Protein AF-A0A9Q5D1L2-F1 (afdb_monomer_lite)

Foldseek 3Di:
DDDPCNVVLVCVLPDQEEEEEAEDDPLHGDPVSVVSLCVNQVVQFDPDPVRAGVSPAAHEYEYEYEYADDPVCCVVPHCVSCVVVQVSVCRHRPYYDYDYHYDD

Organism: Clostridium beijerinckii (NCBI:txid1520)

Secondary structure (DSSP, 8-state):
---TTHHHHHHHHH-S-EEEEEEEETTEE-HHHHHHHHHHHHTTB--STT--B---S-EEEEEEEEESS-HHHHHHHTHHHHHHHHHHHHHHHEEEEEEEEE--

Structure (mmCIF, N/CA/C/O backbone):
data_AF-A0A9Q5D1L2-F1
#
_entry.id   AF-A0A9Q5D1L2-F1
#
loop_
_atom_site.group_PDB
_atom_site.id
_atom_site.type_symbol
_atom_site.label_atom_id
_atom_site.label_alt_id
_atom_site.label_comp_id
_atom_site.label_asym_id
_atom_site.label_entity_id
_atom_site.label_seq_id
_atom_site.pdbx_PDB_ins_code
_atom_site.Cartn_x
_atom_site.Cartn_y
_atom_site.Cartn_z
_atom_site.occupancy
_atom_site.B_iso_or_equiv
_atom_site.auth_seq_id
_atom_site.auth_comp_id
_atom_site.auth_asym_id
_atom_site.auth_atom_id
_atom_site.pdbx_PDB_model_num
ATOM 1 N N . MET A 1 1 ? -26.657 2.838 -3.095 1.00 43.94 1 MET A N 1
ATOM 2 C CA . MET A 1 1 ? -25.878 2.031 -4.057 1.00 43.94 1 MET A CA 1
ATOM 3 C C . MET A 1 1 ? -24.596 1.606 -3.364 1.00 43.94 1 MET A C 1
ATOM 5 O O . MET A 1 1 ? -23.750 2.455 -3.119 1.00 43.94 1 MET A O 1
ATOM 9 N N . THR A 1 2 ? -24.479 0.348 -2.952 1.00 50.69 2 THR A N 1
ATOM 10 C CA . THR A 1 2 ? -23.222 -0.196 -2.421 1.00 50.69 2 THR A CA 1
ATOM 11 C C . THR A 1 2 ? -22.278 -0.441 -3.593 1.00 50.69 2 THR A C 1
ATOM 13 O O . THR A 1 2 ? -22.672 -1.009 -4.608 1.00 50.69 2 THR A O 1
ATOM 16 N N . SER A 1 3 ? -21.050 0.067 -3.509 1.00 71.62 3 SER A N 1
ATOM 17 C CA . SER A 1 3 ? -20.061 -0.166 -4.563 1.00 71.62 3 SER A CA 1
ATOM 18 C C . SER A 1 3 ? -19.689 -1.653 -4.602 1.00 71.62 3 SER A C 1
ATOM 20 O O . SER A 1 3 ? -19.621 -2.283 -3.548 1.00 71.62 3 SER A O 1
ATOM 22 N N . ASN A 1 4 ? -19.348 -2.199 -5.775 1.00 80.81 4 ASN A N 1
ATOM 23 C CA . ASN A 1 4 ? -18.792 -3.562 -5.892 1.00 80.81 4 ASN A CA 1
ATOM 24 C C . ASN A 1 4 ? -17.515 -3.774 -5.050 1.00 80.81 4 ASN A C 1
ATOM 26 O O . ASN A 1 4 ? -17.077 -4.902 -4.855 1.00 80.81 4 ASN A O 1
ATOM 30 N N . LEU A 1 5 ? -16.913 -2.693 -4.548 1.00 87.75 5 LEU A N 1
ATOM 31 C CA . LEU A 1 5 ? -15.730 -2.718 -3.701 1.00 87.75 5 LEU A CA 1
ATOM 32 C C . LEU A 1 5 ? -16.056 -2.917 -2.215 1.00 87.75 5 LEU A C 1
ATOM 34 O O . LEU A 1 5 ? -15.208 -3.402 -1.474 1.00 87.75 5 LEU A O 1
ATOM 38 N N . THR A 1 6 ? -17.267 -2.569 -1.771 1.00 90.94 6 THR A N 1
ATOM 39 C CA . THR A 1 6 ? -17.664 -2.634 -0.355 1.00 90.94 6 THR A CA 1
ATOM 40 C C . THR A 1 6 ? -17.457 -4.032 0.247 1.00 90.94 6 THR A C 1
ATOM 42 O O . THR A 1 6 ? -16.782 -4.111 1.271 1.00 90.94 6 THR A O 1
ATOM 45 N N . PRO A 1 7 ? -17.877 -5.138 -0.403 1.00 93.75 7 PRO A N 1
ATOM 46 C CA . PRO A 1 7 ? -17.634 -6.481 0.133 1.00 93.75 7 PRO A CA 1
ATOM 47 C C . PRO A 1 7 ? -16.142 -6.834 0.246 1.00 93.75 7 PRO A C 1
ATOM 49 O O . PRO A 1 7 ? -15.736 -7.594 1.121 1.00 93.75 7 PRO A O 1
ATOM 52 N N . ILE A 1 8 ? -15.304 -6.285 -0.641 1.00 93.12 8 ILE A N 1
ATOM 53 C CA . ILE A 1 8 ? -13.853 -6.518 -0.636 1.00 93.12 8 ILE A CA 1
ATOM 54 C C . ILE A 1 8 ? -13.206 -5.759 0.525 1.00 93.12 8 ILE A C 1
ATOM 56 O O . ILE A 1 8 ? -12.353 -6.313 1.216 1.00 93.12 8 ILE A O 1
ATOM 60 N N . LEU A 1 9 ? -13.633 -4.516 0.764 1.00 94.50 9 LEU A N 1
ATOM 61 C CA . LEU A 1 9 ? -13.171 -3.720 1.899 1.00 94.50 9 LEU A CA 1
ATOM 62 C C . LEU A 1 9 ? -13.573 -4.375 3.217 1.00 94.50 9 LEU A C 1
ATOM 64 O O . LEU A 1 9 ? -12.709 -4.572 4.059 1.00 94.50 9 LEU A O 1
ATOM 68 N N . GLU A 1 10 ? -14.826 -4.810 3.362 1.00 94.38 10 GLU A N 1
ATOM 69 C CA . GLU A 1 10 ? -15.292 -5.532 4.554 1.00 94.38 10 GLU A CA 1
ATOM 70 C C . GLU A 1 10 ? -14.499 -6.821 4.790 1.00 94.38 10 GLU A C 1
ATOM 72 O O . GLU A 1 10 ? -14.109 -7.120 5.922 1.00 94.38 10 GLU A O 1
ATOM 77 N N . LYS A 1 11 ? -14.204 -7.577 3.726 1.00 95.50 11 LYS A N 1
ATOM 78 C CA . LYS A 1 11 ? -13.358 -8.769 3.828 1.00 95.50 11 LYS A CA 1
ATOM 79 C C . LYS A 1 11 ? -11.948 -8.418 4.310 1.00 95.50 11 LYS A C 1
ATOM 81 O O . LYS A 1 11 ? -11.434 -9.096 5.194 1.00 95.50 11 LYS A O 1
ATOM 86 N N . ALA A 1 12 ? -11.338 -7.363 3.768 1.00 94.94 12 ALA A N 1
ATOM 87 C CA . ALA A 1 12 ? -10.017 -6.903 4.195 1.00 94.94 12 ALA A CA 1
ATOM 88 C C . ALA A 1 12 ? -10.024 -6.415 5.655 1.00 94.94 12 ALA A C 1
ATOM 90 O O . ALA A 1 12 ? -9.135 -6.772 6.423 1.00 94.94 12 ALA A O 1
ATOM 91 N N . SER A 1 13 ? -11.057 -5.675 6.068 1.00 93.69 13 SER A N 1
ATOM 92 C CA . 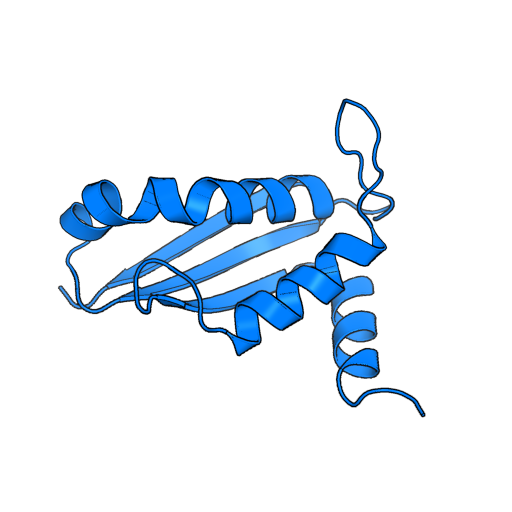SER A 1 13 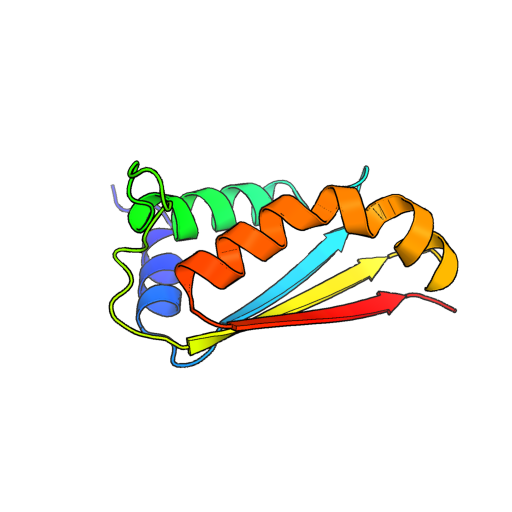? -11.220 -5.169 7.435 1.00 93.69 13 SER A CA 1
ATOM 93 C C . SER A 1 13 ? -11.283 -6.277 8.486 1.00 93.69 13 SER A C 1
ATOM 95 O O . SER A 1 13 ? -10.822 -6.071 9.609 1.00 93.69 13 SER A O 1
ATOM 97 N N . ASN A 1 14 ? -11.833 -7.441 8.125 1.00 95.62 14 ASN A N 1
ATOM 98 C CA . ASN A 1 14 ? -11.998 -8.593 9.014 1.00 95.62 14 ASN A CA 1
ATOM 99 C C . ASN A 1 14 ? -10.867 -9.631 8.909 1.00 95.62 14 ASN A C 1
ATOM 101 O O . ASN A 1 14 ? -10.791 -10.520 9.750 1.00 95.62 14 ASN A O 1
ATOM 105 N N . ALA A 1 15 ? -9.970 -9.529 7.925 1.00 96.69 15 ALA A N 1
ATOM 106 C CA . ALA A 1 15 ? -8.899 -10.505 7.723 1.00 96.69 15 ALA A CA 1
ATOM 107 C C . ALA A 1 15 ? -7.862 -10.480 8.859 1.00 96.69 15 ALA A C 1
ATOM 109 O O . ALA A 1 15 ? -7.552 -9.418 9.392 1.00 96.69 15 ALA A O 1
ATOM 110 N N . ASP A 1 16 ? -7.286 -11.630 9.204 1.00 97.88 16 ASP A N 1
ATOM 111 C CA . ASP A 1 16 ? -6.193 -11.722 10.189 1.00 97.88 16 ASP A CA 1
ATOM 112 C C . ASP A 1 16 ? -4.817 -11.415 9.584 1.00 97.88 16 ASP A C 1
ATOM 114 O O . ASP A 1 16 ? -3.826 -11.270 10.295 1.00 97.88 16 ASP A O 1
ATOM 118 N N . THR A 1 17 ? -4.734 -11.346 8.257 1.00 96.88 17 THR A N 1
ATOM 119 C CA . THR A 1 17 ? -3.530 -11.036 7.479 1.00 96.88 17 THR A CA 1
ATOM 120 C C . THR A 1 17 ? -3.952 -10.547 6.098 1.00 96.88 17 THR A C 1
ATOM 122 O O . THR A 1 17 ? -4.940 -11.032 5.541 1.00 96.88 17 THR A O 1
ATOM 125 N N . ILE A 1 18 ? -3.203 -9.603 5.526 1.00 97.44 18 ILE A N 1
ATOM 126 C CA . ILE A 1 18 ? -3.440 -9.087 4.173 1.00 97.44 18 ILE A CA 1
ATOM 127 C C . ILE A 1 18 ? -2.210 -9.361 3.308 1.00 97.44 18 ILE A C 1
ATOM 129 O O . ILE A 1 18 ? -1.105 -8.975 3.667 1.00 97.44 18 ILE A O 1
A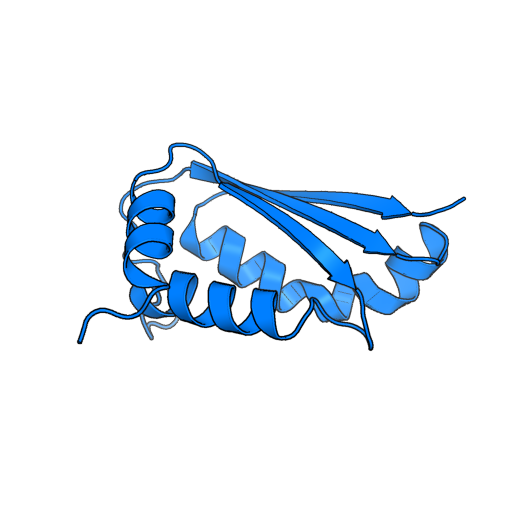TOM 133 N N . ILE A 1 19 ? -2.400 -9.978 2.141 1.00 97.75 19 ILE A N 1
ATOM 134 C CA . ILE A 1 19 ? -1.365 -10.087 1.106 1.00 97.75 19 ILE A CA 1
ATOM 135 C C . ILE A 1 19 ? -1.875 -9.388 -0.149 1.00 97.75 19 ILE A C 1
ATOM 137 O O . ILE A 1 19 ? -2.970 -9.674 -0.636 1.00 97.75 19 ILE A O 1
ATOM 141 N N . LEU A 1 20 ? -1.073 -8.463 -0.659 1.00 97.44 20 LEU A N 1
ATOM 142 C CA . LEU A 1 20 ? -1.344 -7.673 -1.851 1.00 97.44 20 LEU A CA 1
ATOM 143 C C . LEU A 1 20 ? -0.393 -8.091 -2.967 1.00 97.44 20 LEU A C 1
ATOM 145 O O . LEU A 1 20 ? 0.726 -8.524 -2.707 1.00 97.44 20 LEU A O 1
ATOM 149 N N . GLY A 1 21 ? -0.827 -7.937 -4.214 1.00 97.06 21 GLY A N 1
ATOM 150 C CA . GLY A 1 21 ? -0.008 -8.250 -5.379 1.00 97.06 21 GLY A CA 1
ATOM 151 C C . GLY A 1 21 ? -0.245 -7.257 -6.503 1.00 97.06 21 GLY A C 1
ATOM 152 O O . GLY A 1 21 ? -1.395 -6.981 -6.845 1.00 97.06 21 GLY A O 1
ATOM 153 N N . SER A 1 22 ? 0.825 -6.707 -7.074 1.00 97.62 22 SER A N 1
ATOM 154 C CA . SER A 1 22 ? 0.732 -5.825 -8.239 1.00 97.62 22 SER A CA 1
ATOM 155 C C . SER A 1 22 ? 2.008 -5.863 -9.061 1.00 97.62 22 SER A C 1
ATOM 157 O O . SER A 1 22 ? 3.112 -5.812 -8.519 1.00 97.62 22 SER A O 1
ATOM 159 N N . GLN A 1 23 ? 1.843 -5.824 -10.382 1.00 95.69 23 GLN A N 1
ATOM 160 C CA . GLN A 1 23 ? 2.910 -5.383 -11.269 1.00 95.69 23 GLN A CA 1
ATOM 161 C C . GLN A 1 23 ? 3.294 -3.938 -10.941 1.00 95.69 23 GLN A C 1
ATOM 163 O O . GLN A 1 23 ? 2.439 -3.149 -10.510 1.00 95.69 23 GLN A O 1
ATOM 168 N N . ILE A 1 24 ? 4.562 -3.601 -11.170 1.00 95.38 24 ILE A N 1
ATOM 169 C CA . ILE A 1 24 ? 5.027 -2.216 -11.187 1.00 95.38 24 ILE A CA 1
ATOM 170 C C . ILE A 1 24 ? 5.035 -1.712 -12.629 1.00 95.38 24 ILE A C 1
ATOM 172 O O . ILE A 1 24 ? 5.762 -2.227 -13.476 1.00 95.38 24 ILE A O 1
ATOM 176 N N . TYR A 1 25 ? 4.230 -0.688 -12.897 1.00 94.31 25 TYR A N 1
ATOM 177 C CA . TYR A 1 25 ? 4.174 0.023 -14.168 1.00 94.31 25 TYR A CA 1
ATOM 178 C C . TYR A 1 25 ? 4.447 1.500 -13.933 1.00 94.31 25 TYR A C 1
ATOM 180 O O . TYR A 1 25 ? 3.843 2.107 -13.052 1.00 94.31 25 TYR A O 1
ATOM 188 N N . LEU A 1 26 ? 5.341 2.080 -14.740 1.00 93.62 26 LEU A N 1
ATOM 189 C CA . LEU A 1 26 ? 5.696 3.502 -14.664 1.00 93.62 26 LEU A CA 1
ATOM 190 C C . LEU A 1 26 ? 6.000 3.944 -13.218 1.00 93.62 26 LEU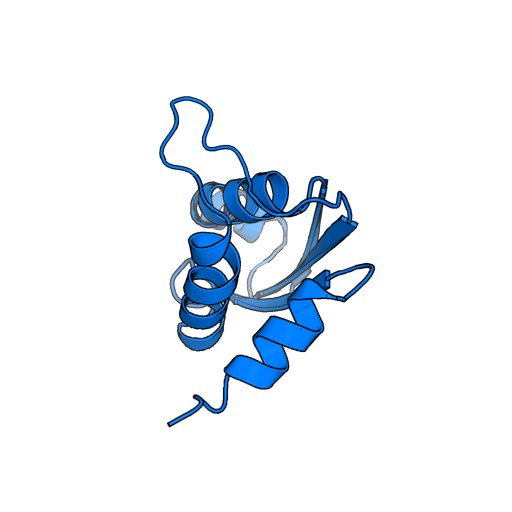 A C 1
ATOM 192 O O . LEU A 1 26 ? 5.402 4.890 -12.715 1.00 93.62 26 LEU A O 1
ATOM 196 N N . HIS A 1 27 ? 6.904 3.223 -12.549 1.00 94.31 27 HIS A N 1
ATOM 197 C CA . HIS A 1 27 ? 7.350 3.501 -11.176 1.00 94.31 27 HIS A CA 1
ATOM 198 C C . HIS A 1 27 ? 6.307 3.313 -10.057 1.00 94.31 27 HIS A C 1
ATOM 200 O O . HIS A 1 27 ? 6.567 3.646 -8.904 1.00 94.31 27 HIS A O 1
ATOM 206 N N . SER A 1 28 ? 5.131 2.741 -10.337 1.00 96.06 28 SER A N 1
ATOM 207 C CA . SER A 1 28 ? 4.126 2.509 -9.295 1.00 96.06 28 SER A CA 1
ATOM 208 C C . SER A 1 28 ? 3.328 1.224 -9.481 1.00 96.06 28 SER A C 1
ATOM 210 O O . SER A 1 28 ? 3.403 0.555 -10.507 1.00 96.06 28 SER A O 1
ATOM 212 N N . VAL A 1 29 ? 2.540 0.874 -8.465 1.00 97.62 29 VAL A N 1
ATOM 213 C CA . VAL A 1 29 ? 1.529 -0.186 -8.572 1.00 97.62 29 VAL A CA 1
ATOM 214 C C . VAL A 1 29 ? 0.461 0.202 -9.600 1.00 97.62 29 VAL A C 1
ATOM 216 O O . VAL A 1 29 ? 0.287 1.377 -9.926 1.00 97.62 29 VAL A O 1
ATOM 219 N N . THR A 1 30 ? -0.297 -0.775 -10.097 1.00 98.00 30 THR A N 1
ATOM 220 C CA . THR A 1 30 ? -1.370 -0.507 -11.066 1.00 98.00 30 THR A CA 1
ATOM 221 C C . THR A 1 30 ? -2.396 0.495 -10.523 1.00 98.00 30 THR A C 1
ATOM 223 O O . THR A 1 30 ? -2.646 0.564 -9.317 1.00 98.00 30 THR A O 1
ATOM 226 N N . GLY A 1 31 ? -3.063 1.236 -11.416 1.00 96.94 31 GLY A N 1
ATOM 227 C CA . GLY A 1 31 ? -4.098 2.199 -11.020 1.00 96.94 31 GLY A CA 1
ATOM 228 C C . GLY A 1 31 ? -5.233 1.566 -10.206 1.00 96.94 31 GLY A C 1
ATOM 229 O O . GLY A 1 31 ? -5.674 2.139 -9.215 1.00 96.94 31 GLY A O 1
ATOM 230 N N . ALA A 1 32 ? -5.645 0.342 -10.555 1.00 95.44 32 ALA A N 1
ATOM 231 C CA . ALA A 1 32 ? -6.656 -0.397 -9.801 1.00 95.44 32 ALA A CA 1
ATOM 232 C C . ALA A 1 32 ? -6.195 -0.703 -8.365 1.00 95.44 32 ALA A C 1
ATOM 234 O O . ALA A 1 32 ? -6.947 -0.479 -7.415 1.00 95.44 32 ALA A O 1
ATOM 235 N N . MET A 1 33 ? -4.947 -1.157 -8.202 1.00 97.06 33 MET A N 1
ATOM 236 C CA . MET A 1 33 ? -4.362 -1.409 -6.886 1.00 97.06 33 MET A CA 1
ATOM 237 C C . MET A 1 33 ? -4.235 -0.112 -6.081 1.00 97.06 33 MET A C 1
ATOM 239 O O . MET A 1 33 ? -4.625 -0.070 -4.916 1.00 97.06 33 MET A O 1
ATOM 243 N N . ARG A 1 34 ? -3.768 0.974 -6.709 1.00 96.56 34 ARG A N 1
ATOM 244 C CA . ARG A 1 34 ? -3.666 2.291 -6.073 1.00 96.56 34 ARG A CA 1
ATOM 245 C C . ARG A 1 34 ? -5.024 2.783 -5.570 1.00 96.56 34 ARG A C 1
ATOM 247 O O . ARG A 1 34 ? -5.139 3.131 -4.400 1.00 96.56 34 ARG A O 1
ATOM 254 N N . SER A 1 35 ? -6.060 2.743 -6.407 1.00 95.31 35 SER A N 1
ATOM 255 C CA . SER A 1 35 ? -7.415 3.148 -6.015 1.00 95.31 35 SER A CA 1
ATOM 256 C C . SER A 1 35 ? -8.014 2.265 -4.916 1.00 95.31 35 SER A C 1
ATOM 258 O O . SER A 1 35 ? -8.749 2.763 -4.061 1.00 95.31 35 SER A O 1
ATOM 260 N N . PHE A 1 36 ? -7.717 0.961 -4.915 1.00 95.81 36 PHE A N 1
ATOM 261 C CA . PHE A 1 36 ? -8.120 0.062 -3.833 1.00 95.81 36 PHE A CA 1
ATOM 262 C C . PHE A 1 36 ? -7.445 0.440 -2.512 1.00 95.81 36 PHE A C 1
ATOM 264 O O . PHE A 1 36 ? -8.134 0.608 -1.508 1.00 95.81 36 PHE A O 1
ATOM 271 N N . LEU A 1 37 ? -6.123 0.624 -2.525 1.00 96.25 37 LEU A N 1
ATOM 272 C CA . LEU A 1 37 ? -5.330 0.982 -1.348 1.00 96.25 37 LEU A CA 1
ATOM 273 C C . LEU A 1 37 ? -5.760 2.310 -0.747 1.00 96.25 37 LEU A C 1
ATOM 275 O O . LEU A 1 37 ? -5.924 2.396 0.463 1.00 96.25 37 LEU A O 1
ATOM 279 N N . GLU A 1 38 ? -6.004 3.318 -1.582 1.00 95.19 38 GLU A N 1
ATOM 280 C CA . GLU A 1 38 ? -6.522 4.604 -1.126 1.00 95.19 38 GLU A CA 1
ATOM 281 C C . GLU A 1 38 ? -7.832 4.410 -0.360 1.00 95.19 38 GLU A C 1
ATOM 283 O O . GLU A 1 38 ? -7.945 4.834 0.785 1.00 95.19 38 GLU A O 1
ATOM 288 N N . LYS A 1 39 ? -8.803 3.684 -0.920 1.00 94.94 39 LYS A N 1
ATOM 289 C CA . LYS A 1 39 ? -10.085 3.443 -0.240 1.00 94.94 39 LYS A CA 1
ATOM 290 C C . LYS A 1 39 ? -9.943 2.583 1.021 1.00 94.94 39 LYS A C 1
ATOM 292 O O . LYS A 1 39 ? -10.645 2.833 1.996 1.00 94.94 39 LYS A O 1
ATOM 297 N N . LEU A 1 40 ? -9.042 1.601 1.011 1.00 95.31 40 LEU A N 1
ATOM 298 C CA . LEU A 1 40 ? -8.783 0.719 2.149 1.00 95.31 40 LEU A CA 1
ATOM 299 C C . LEU A 1 40 ? -8.099 1.446 3.315 1.00 95.31 40 LEU A C 1
ATOM 301 O O . LEU A 1 40 ? -8.433 1.179 4.466 1.00 95.31 40 LEU A O 1
ATOM 305 N N . ILE A 1 41 ? -7.153 2.339 3.021 1.00 95.25 41 ILE A N 1
ATOM 306 C CA . ILE A 1 41 ? -6.320 3.030 4.013 1.00 95.25 41 ILE A CA 1
ATOM 307 C C . ILE A 1 41 ? -6.992 4.314 4.505 1.00 95.25 41 ILE A C 1
ATOM 309 O O . ILE A 1 41 ? -7.030 4.549 5.711 1.00 95.25 41 ILE A O 1
ATOM 313 N N . PHE A 1 42 ? -7.558 5.137 3.610 1.00 93.62 42 PHE A N 1
ATOM 314 C CA . PHE A 1 42 ? -8.108 6.447 3.988 1.00 93.62 42 PHE A CA 1
ATOM 315 C C . PHE A 1 42 ? -9.249 6.353 5.002 1.00 93.62 42 PHE A C 1
ATOM 317 O O . PHE A 1 42 ? -9.396 7.256 5.816 1.00 93.62 42 PHE A O 1
ATOM 324 N N . GLN A 1 43 ? -10.022 5.263 5.008 1.00 93.38 43 GLN A N 1
ATOM 325 C CA . GLN A 1 43 ? -11.074 5.052 6.012 1.00 93.38 43 GLN A CA 1
ATOM 326 C C . GLN A 1 43 ? -10.535 4.875 7.444 1.00 93.38 43 GLN A C 1
ATOM 328 O O . GLN A 1 43 ? -11.298 5.001 8.398 1.00 93.38 43 GLN A O 1
ATOM 333 N N . TYR A 1 44 ? -9.240 4.582 7.601 1.00 95.38 44 TYR A N 1
ATOM 334 C CA . TYR A 1 44 ? -8.588 4.420 8.899 1.00 95.38 44 TYR A CA 1
ATOM 335 C C . TYR A 1 44 ? -7.627 5.555 9.248 1.00 95.38 44 TYR A C 1
ATOM 337 O O . TYR A 1 44 ? -7.190 5.632 10.391 1.00 95.38 44 TYR A O 1
ATOM 345 N N . LEU A 1 45 ? -7.277 6.418 8.298 1.00 93.12 45 LEU A N 1
ATOM 346 C CA . LEU A 1 45 ? -6.279 7.459 8.503 1.00 93.12 45 LEU A CA 1
ATOM 347 C C . LEU A 1 45 ? -6.831 8.599 9.371 1.00 93.12 45 LEU A C 1
ATOM 349 O O . LEU A 1 45 ? -7.825 9.232 9.019 1.00 93.12 45 LEU A O 1
ATOM 353 N N . VAL A 1 46 ? -6.140 8.909 10.468 1.00 94.06 46 VAL A N 1
ATOM 354 C CA . VAL A 1 46 ? -6.393 10.104 11.282 1.00 94.06 46 VAL A CA 1
ATOM 355 C C . VAL A 1 46 ? -5.400 11.197 10.893 1.00 94.06 46 VAL A C 1
ATOM 357 O O . VAL A 1 46 ? -4.197 10.956 10.821 1.00 94.06 46 VAL A O 1
ATOM 360 N N . TYR A 1 47 ? -5.885 12.422 10.685 1.00 89.44 47 TYR A N 1
ATOM 361 C CA . TYR A 1 47 ? -5.059 13.595 10.362 1.00 89.44 47 TYR A CA 1
ATOM 362 C C . TYR A 1 47 ? -4.419 14.235 11.608 1.00 89.44 47 TYR A C 1
ATOM 364 O O . TYR A 1 47 ? -4.435 15.454 11.769 1.00 89.44 47 TYR A O 1
ATOM 372 N N . ASP A 1 48 ? -3.883 13.417 12.514 1.00 92.44 48 ASP A N 1
ATOM 373 C CA . ASP A 1 48 ? -3.033 13.907 13.598 1.00 92.44 48 ASP A CA 1
ATOM 374 C C . ASP A 1 48 ? -1.562 13.963 13.156 1.00 92.44 48 ASP A C 1
ATOM 376 O O . ASP A 1 48 ? -1.179 13.459 12.098 1.00 92.44 48 ASP A O 1
ATOM 380 N N . THR A 1 49 ? -0.703 14.574 13.972 1.00 88.75 49 THR A N 1
ATOM 381 C CA . THR A 1 49 ? 0.725 14.736 13.653 1.00 88.75 49 THR A CA 1
ATOM 382 C C . THR A 1 49 ? 1.431 13.398 13.399 1.00 88.75 49 THR A C 1
ATOM 384 O O . THR A 1 49 ? 2.371 13.322 12.608 1.00 88.75 49 THR A O 1
ATOM 387 N N . ASN A 1 50 ? 0.960 12.320 14.029 1.00 85.25 50 ASN A N 1
ATOM 388 C CA . ASN A 1 50 ? 1.560 10.989 13.942 1.00 85.25 50 ASN A CA 1
ATOM 389 C C . ASN A 1 50 ? 0.970 10.145 12.796 1.00 85.25 50 ASN A C 1
ATOM 391 O O . ASN A 1 50 ? 1.563 9.131 12.409 1.00 85.25 50 ASN A O 1
ATOM 395 N N . HIS A 1 51 ? -0.134 10.602 12.201 1.00 81.81 51 HIS A N 1
ATOM 396 C CA . HIS A 1 51 ? -0.976 9.873 11.262 1.00 81.81 51 HIS A CA 1
ATOM 397 C C . HIS A 1 51 ? -1.425 8.526 11.842 1.00 81.81 51 HIS A C 1
ATOM 399 O O . HIS A 1 51 ? -1.118 7.470 11.281 1.00 81.81 51 HIS A O 1
ATOM 405 N N . THR A 1 52 ? -2.071 8.555 13.011 1.00 88.38 52 THR A N 1
ATOM 406 C CA . THR A 1 52 ? -2.565 7.333 13.661 1.00 88.38 52 THR A CA 1
ATOM 407 C C . THR A 1 52 ? -3.646 6.621 12.835 1.00 88.38 52 THR A C 1
ATOM 409 O O . THR A 1 52 ? -4.261 7.195 11.934 1.00 88.38 52 THR A O 1
ATOM 412 N N . SER A 1 53 ? -3.842 5.330 13.121 1.00 94.06 53 SER A N 1
ATOM 413 C CA . SER A 1 53 ? -4.808 4.464 12.440 1.00 94.06 53 SER A CA 1
ATOM 414 C C . SER A 1 53 ? -5.995 4.154 13.355 1.00 94.06 53 SER A C 1
ATOM 416 O O . SER A 1 53 ? -5.807 3.759 14.504 1.00 94.06 53 SER A O 1
ATOM 418 N N . LEU A 1 54 ? -7.219 4.274 12.834 1.00 96.00 54 LEU A N 1
ATOM 419 C CA . LEU A 1 54 ? -8.453 3.805 13.480 1.00 96.00 54 LEU A CA 1
ATOM 420 C C . LEU A 1 54 ? -8.626 2.283 13.387 1.00 96.00 54 LEU A C 1
ATOM 422 O O . LEU A 1 54 ? -9.546 1.730 13.999 1.00 96.00 54 LEU A O 1
ATOM 426 N N . PHE A 1 55 ? -7.774 1.598 12.622 1.00 96.06 55 PHE A N 1
ATOM 427 C CA . PHE A 1 55 ? -7.778 0.146 12.544 1.00 96.06 55 PHE A CA 1
ATOM 428 C C . PHE A 1 55 ? -7.342 -0.432 13.900 1.00 96.06 55 PHE A C 1
ATOM 430 O O . PHE A 1 55 ? -6.188 -0.329 14.303 1.00 96.06 55 PHE A O 1
ATOM 437 N N . GLN A 1 56 ? -8.295 -1.010 14.635 1.00 91.81 56 GLN A N 1
ATOM 438 C CA . GLN A 1 56 ? -8.125 -1.380 16.050 1.00 91.81 56 GLN A CA 1
ATOM 439 C C . GLN A 1 56 ? -7.164 -2.554 16.287 1.00 91.81 56 GLN A C 1
ATOM 441 O O . GLN A 1 56 ? -6.728 -2.787 17.412 1.00 91.81 56 GLN A O 1
ATOM 446 N N . ARG A 1 57 ? -6.864 -3.331 15.243 1.00 95.06 57 ARG A N 1
ATOM 447 C CA . ARG A 1 57 ? -6.034 -4.536 15.325 1.00 95.06 57 ARG A CA 1
ATOM 448 C C . ARG A 1 57 ? -4.658 -4.254 14.738 1.00 95.06 57 ARG A C 1
ATOM 450 O O . ARG A 1 57 ? -4.515 -3.396 13.881 1.00 95.06 57 ARG A O 1
ATOM 457 N N . LYS A 1 58 ? -3.656 -5.027 15.145 1.00 95.75 58 LYS A N 1
ATOM 458 C CA . LYS A 1 58 ? -2.394 -5.117 14.406 1.00 95.75 58 LYS A CA 1
ATOM 459 C C . LYS A 1 58 ? -2.344 -6.472 13.723 1.00 95.75 58 LYS A C 1
ATOM 461 O O . LYS A 1 58 ? -2.416 -7.488 14.408 1.00 95.75 58 LYS A O 1
ATOM 466 N N . ILE A 1 59 ? -2.275 -6.471 12.399 1.00 97.56 59 ILE A N 1
ATOM 467 C CA . ILE A 1 59 ? -2.216 -7.673 11.572 1.00 97.56 59 ILE A CA 1
ATOM 468 C C . ILE A 1 59 ? -1.025 -7.583 10.614 1.00 97.56 59 ILE A C 1
ATOM 470 O O . ILE A 1 59 ? -0.688 -6.484 10.169 1.00 97.56 59 ILE A O 1
ATOM 474 N N . PRO A 1 60 ? -0.402 -8.714 10.252 1.00 98.06 60 PRO A N 1
ATOM 475 C CA . PRO A 1 60 ? 0.617 -8.716 9.217 1.00 98.06 60 PRO A CA 1
ATOM 476 C C . PRO A 1 60 ? 0.054 -8.273 7.864 1.00 98.06 60 PRO A C 1
ATOM 478 O O . PRO A 1 60 ? -1.009 -8.739 7.435 1.00 98.06 60 PRO A O 1
ATOM 481 N N . ALA A 1 61 ? 0.792 -7.403 7.177 1.00 98.00 61 ALA A N 1
ATOM 482 C CA . ALA A 1 61 ? 0.551 -7.057 5.785 1.00 98.00 61 ALA A CA 1
ATOM 483 C C . ALA A 1 61 ? 1.765 -7.419 4.919 1.00 98.00 61 ALA A C 1
ATOM 485 O O . ALA A 1 61 ? 2.912 -7.192 5.294 1.00 98.00 61 ALA A O 1
ATOM 486 N N . GLY A 1 62 ? 1.508 -7.979 3.743 1.00 97.69 62 GLY A N 1
ATOM 487 C CA . GLY A 1 62 ? 2.520 -8.369 2.771 1.00 97.69 62 GLY A CA 1
ATOM 488 C C . GLY A 1 62 ? 2.237 -7.775 1.398 1.00 97.69 62 GLY A C 1
ATOM 489 O O . GLY A 1 62 ? 1.075 -7.616 1.015 1.00 97.69 62 GLY A O 1
ATOM 490 N N . PHE A 1 63 ? 3.284 -7.489 0.629 1.00 98.06 63 PHE A N 1
ATOM 491 C CA . PHE A 1 63 ? 3.156 -7.076 -0.768 1.00 98.06 63 PHE A CA 1
ATOM 492 C C . PHE A 1 63 ? 4.072 -7.885 -1.683 1.00 98.06 63 PHE A C 1
ATOM 494 O O . PHE A 1 63 ? 5.274 -7.962 -1.459 1.00 98.06 63 PHE A O 1
ATOM 501 N N . ILE A 1 64 ? 3.512 -8.445 -2.748 1.00 97.56 64 ILE A N 1
ATOM 502 C CA . ILE A 1 64 ? 4.256 -9.087 -3.826 1.00 97.56 64 ILE A CA 1
ATOM 503 C C . ILE A 1 64 ? 4.308 -8.122 -5.010 1.00 97.56 64 ILE A C 1
ATOM 505 O O . ILE A 1 64 ? 3.283 -7.800 -5.617 1.00 97.56 64 ILE A O 1
ATOM 509 N N . TYR A 1 65 ? 5.505 -7.643 -5.325 1.00 96.31 65 TYR A N 1
ATOM 510 C CA . TYR A 1 65 ? 5.763 -6.847 -6.519 1.00 96.31 65 TYR A CA 1
ATOM 511 C C . TYR A 1 65 ? 6.303 -7.750 -7.617 1.00 96.31 65 TYR A C 1
ATOM 513 O O . TYR A 1 65 ? 7.173 -8.575 -7.351 1.00 96.31 65 TYR A O 1
ATOM 521 N N . THR A 1 66 ? 5.820 -7.575 -8.844 1.00 95.19 66 THR A N 1
ATOM 522 C CA . THR A 1 66 ? 6.405 -8.239 -10.017 1.00 95.19 66 THR A CA 1
ATOM 523 C C . THR A 1 66 ? 6.917 -7.207 -11.006 1.00 95.19 66 THR A C 1
ATOM 525 O O . THR A 1 66 ? 6.192 -6.254 -11.322 1.00 95.19 66 THR A O 1
ATOM 528 N N . MET A 1 67 ? 8.128 -7.405 -11.523 1.00 93.50 67 MET A N 1
ATOM 529 C CA . MET A 1 67 ? 8.725 -6.500 -12.500 1.00 93.50 67 MET A CA 1
ATOM 530 C C . MET A 1 67 ? 9.708 -7.217 -13.431 1.00 93.50 67 MET A C 1
ATOM 532 O O . MET A 1 67 ? 10.281 -8.245 -13.093 1.00 93.50 67 MET A O 1
ATOM 536 N N . ASN A 1 68 ? 9.918 -6.646 -14.614 1.00 93.06 68 ASN A N 1
ATOM 537 C CA . ASN A 1 68 ? 10.820 -7.150 -15.652 1.00 93.06 68 ASN A CA 1
ATOM 538 C C . ASN A 1 68 ? 12.259 -6.610 -15.525 1.00 93.06 68 ASN A C 1
ATOM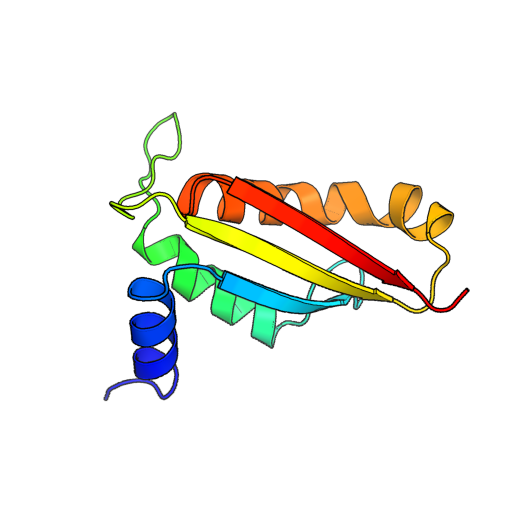 540 O O . ASN A 1 68 ? 12.976 -6.523 -16.520 1.00 93.06 68 ASN A O 1
ATOM 544 N N . VAL A 1 69 ? 12.650 -6.162 -14.333 1.00 92.69 69 VAL A N 1
ATOM 545 C CA . VAL A 1 69 ? 13.978 -5.598 -14.047 1.00 92.69 69 VAL A CA 1
ATOM 546 C C . VAL A 1 69 ? 14.692 -6.490 -13.047 1.00 92.69 69 VAL A C 1
ATOM 548 O O . VAL A 1 69 ? 14.038 -7.185 -12.281 1.00 92.69 69 VAL A O 1
ATOM 551 N N . THR A 1 70 ? 16.019 -6.449 -12.983 1.00 93.94 70 THR A N 1
ATOM 552 C CA . THR A 1 70 ? 16.753 -7.222 -11.972 1.00 93.94 70 THR A CA 1
ATOM 553 C C . THR A 1 70 ? 16.472 -6.707 -10.555 1.00 93.94 70 THR A C 1
ATOM 555 O O . THR A 1 70 ? 16.053 -5.567 -10.348 1.00 93.94 70 THR A O 1
ATOM 558 N N . ASN A 1 71 ? 16.757 -7.518 -9.532 1.00 92.19 71 ASN A N 1
ATOM 559 C CA . ASN A 1 71 ? 16.656 -7.081 -8.131 1.00 92.19 71 ASN A CA 1
ATOM 560 C C . ASN A 1 71 ? 17.518 -5.843 -7.820 1.00 92.19 71 ASN A C 1
ATOM 562 O O . ASN A 1 71 ? 17.140 -5.033 -6.979 1.00 92.19 71 ASN A O 1
ATOM 566 N N . GLU A 1 72 ? 18.662 -5.678 -8.487 1.00 93.75 72 GLU A N 1
ATOM 567 C CA . GLU A 1 72 ? 19.519 -4.499 -8.319 1.00 93.75 72 GLU A CA 1
ATOM 568 C C . GLU A 1 72 ? 18.875 -3.244 -8.917 1.00 93.75 72 GLU A C 1
ATOM 570 O O . GLU A 1 72 ? 18.805 -2.211 -8.253 1.00 93.75 72 GLU A O 1
ATOM 575 N N . GLN A 1 73 ? 18.335 -3.352 -10.134 1.00 94.12 73 GLN A N 1
ATOM 576 C CA . GLN A 1 73 ? 17.598 -2.266 -10.783 1.00 94.12 73 GLN A CA 1
ATOM 577 C C . GLN A 1 73 ? 16.341 -1.883 -9.996 1.00 94.12 73 GLN A C 1
ATOM 579 O O . GLN A 1 73 ? 16.009 -0.704 -9.902 1.00 94.12 73 GLN A O 1
ATOM 584 N N . PHE A 1 74 ? 15.656 -2.861 -9.392 1.00 94.88 74 PHE A N 1
ATOM 585 C CA . PHE A 1 74 ? 14.516 -2.595 -8.518 1.00 94.88 74 PHE A CA 1
ATOM 586 C C . PHE A 1 74 ? 14.922 -1.743 -7.308 1.00 94.88 74 PHE A C 1
ATOM 588 O O . PHE A 1 74 ? 14.301 -0.716 -7.030 1.00 94.88 74 PHE A O 1
ATOM 595 N N . LYS A 1 75 ? 15.996 -2.149 -6.616 1.00 93.50 75 LYS A N 1
ATOM 596 C CA . LYS A 1 75 ? 16.505 -1.451 -5.428 1.00 93.50 75 LYS A CA 1
ATOM 597 C C . LYS A 1 75 ? 16.881 -0.004 -5.720 1.00 93.50 75 LYS A C 1
ATOM 599 O O . LYS A 1 75 ? 16.510 0.883 -4.963 1.00 93.50 75 LYS A O 1
ATOM 604 N N . THR A 1 76 ? 17.591 0.244 -6.817 1.00 94.62 76 THR 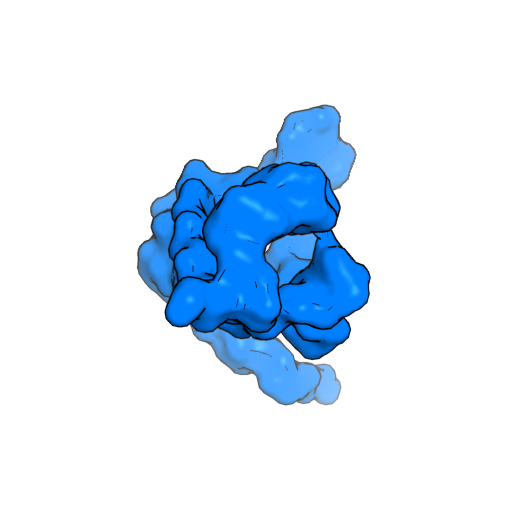A N 1
ATOM 605 C CA . THR A 1 76 ? 18.088 1.589 -7.140 1.00 94.62 76 THR A CA 1
ATOM 606 C C . THR A 1 76 ? 17.057 2.476 -7.834 1.00 94.62 76 THR A C 1
ATOM 608 O O . THR A 1 76 ? 17.168 3.695 -7.747 1.00 94.62 76 THR A O 1
ATOM 611 N N . GLY A 1 77 ? 16.070 1.892 -8.522 1.00 94.00 77 GLY A N 1
ATOM 612 C CA . GLY A 1 77 ? 15.139 2.635 -9.374 1.00 94.00 77 GLY A CA 1
ATOM 613 C C . GLY A 1 77 ? 13.703 2.767 -8.867 1.00 94.00 77 GLY A C 1
ATOM 614 O O . GLY A 1 77 ? 12.964 3.553 -9.450 1.00 94.00 77 GLY A O 1
ATOM 615 N N . TYR A 1 78 ? 13.283 1.994 -7.852 1.00 95.06 78 TYR A N 1
ATOM 616 C CA . TYR A 1 78 ? 11.855 1.866 -7.503 1.00 95.06 78 TYR A CA 1
ATOM 617 C C . TYR A 1 78 ? 11.547 1.789 -6.004 1.00 95.06 78 TYR A C 1
ATOM 619 O O . TYR A 1 78 ? 10.413 2.056 -5.598 1.00 95.06 78 TYR A O 1
ATOM 627 N N . GLU A 1 79 ? 12.503 1.407 -5.152 1.00 93.19 79 GLU A N 1
ATOM 628 C CA . GLU A 1 79 ? 12.223 1.260 -3.716 1.00 93.19 79 GLU A CA 1
ATOM 629 C C . GLU A 1 79 ? 11.769 2.568 -3.062 1.00 93.19 79 GLU A C 1
ATOM 631 O O . GLU A 1 79 ? 10.819 2.547 -2.271 1.00 93.19 79 GLU A O 1
ATOM 636 N N . ASP A 1 80 ? 12.398 3.687 -3.426 1.00 95.69 80 ASP A N 1
ATOM 637 C CA . ASP A 1 80 ? 12.042 5.011 -2.915 1.00 95.69 80 ASP A CA 1
ATOM 638 C C . ASP A 1 80 ? 10.653 5.461 -3.390 1.00 95.69 80 ASP A C 1
ATOM 640 O O . ASP A 1 80 ? 9.873 5.975 -2.583 1.00 95.69 80 ASP A O 1
ATOM 644 N N . ASP A 1 81 ? 10.285 5.175 -4.644 1.00 95.56 81 ASP A N 1
ATOM 645 C CA . ASP A 1 81 ? 8.960 5.497 -5.198 1.00 95.56 81 ASP A CA 1
ATOM 646 C C . ASP A 1 81 ? 7.832 4.768 -4.448 1.00 95.56 81 ASP A C 1
ATOM 648 O O . ASP A 1 81 ? 6.737 5.298 -4.233 1.00 95.56 81 ASP A O 1
ATOM 652 N N . LEU A 1 82 ? 8.105 3.542 -3.993 1.00 95.88 82 LEU A N 1
ATOM 653 C CA . LEU A 1 82 ? 7.146 2.713 -3.264 1.00 95.88 82 LEU A CA 1
ATOM 654 C C . LEU A 1 82 ? 7.160 2.964 -1.752 1.00 95.88 82 LEU A C 1
ATOM 656 O O . LEU A 1 82 ? 6.245 2.519 -1.054 1.00 95.88 82 LEU A O 1
ATOM 660 N N . LYS A 1 83 ? 8.153 3.687 -1.226 1.00 95.50 83 LYS A N 1
ATOM 661 C CA . LYS A 1 83 ? 8.357 3.887 0.216 1.00 95.50 83 LYS A CA 1
ATOM 662 C C . LYS A 1 83 ? 7.132 4.466 0.912 1.00 95.50 83 LYS A C 1
ATOM 664 O O . LYS A 1 83 ? 6.714 3.944 1.941 1.00 95.50 83 LYS A O 1
ATOM 669 N N . SER A 1 84 ? 6.526 5.501 0.330 1.00 93.44 84 SER A N 1
ATOM 670 C CA . SER A 1 84 ? 5.335 6.139 0.903 1.00 93.44 84 SER A CA 1
ATOM 671 C C . SER A 1 84 ? 4.177 5.148 1.045 1.00 93.44 84 SER A C 1
ATOM 673 O O . SER A 1 84 ? 3.550 5.077 2.102 1.00 93.44 84 SER A O 1
ATOM 675 N N . LEU A 1 85 ? 3.942 4.322 0.020 1.00 94.88 85 LEU A N 1
ATOM 676 C CA . LEU A 1 85 ? 2.899 3.304 0.063 1.00 94.88 85 LEU A CA 1
ATOM 677 C C . LEU A 1 85 ? 3.163 2.276 1.171 1.00 94.88 85 LEU A C 1
ATOM 679 O O . LEU A 1 85 ? 2.257 1.979 1.949 1.00 94.88 85 LEU A O 1
ATOM 683 N N . LYS A 1 86 ? 4.401 1.772 1.268 1.00 95.25 86 LYS A N 1
ATOM 684 C CA . LYS A 1 86 ? 4.813 0.830 2.321 1.00 95.25 86 LYS A CA 1
ATOM 685 C C . LYS A 1 86 ? 4.552 1.418 3.709 1.00 95.25 86 LYS A C 1
ATOM 687 O O . LYS A 1 86 ? 3.910 0.774 4.531 1.00 95.25 86 LYS A O 1
ATOM 692 N N . THR A 1 87 ? 4.950 2.674 3.930 1.00 94.50 87 THR A N 1
ATOM 693 C CA . THR A 1 87 ? 4.721 3.386 5.196 1.00 94.50 87 THR A CA 1
ATOM 694 C C . THR A 1 87 ? 3.239 3.503 5.542 1.00 94.50 87 THR A C 1
ATOM 696 O O . THR A 1 87 ? 2.877 3.300 6.697 1.00 94.50 87 THR A O 1
ATOM 699 N N . TYR A 1 88 ? 2.366 3.822 4.582 1.00 94.50 88 TYR A N 1
ATOM 700 C CA . TYR A 1 88 ? 0.932 3.899 4.864 1.00 94.50 88 TYR A CA 1
ATOM 701 C C . TYR A 1 88 ? 0.341 2.535 5.230 1.00 94.50 88 TYR A C 1
ATOM 703 O O . TYR A 1 88 ? -0.386 2.448 6.213 1.00 94.50 88 TYR A O 1
ATOM 711 N N . ILE A 1 89 ? 0.691 1.471 4.502 1.00 95.88 89 ILE A N 1
ATOM 712 C CA . ILE A 1 89 ? 0.223 0.111 4.813 1.00 95.88 89 ILE A CA 1
ATOM 713 C C . ILE A 1 89 ? 0.700 -0.310 6.209 1.00 95.88 89 ILE A C 1
ATOM 715 O O . ILE A 1 89 ? -0.102 -0.770 7.022 1.00 95.88 89 ILE A O 1
ATOM 719 N N . GLU A 1 90 ? 1.984 -0.107 6.510 1.00 95.75 90 GLU A N 1
ATOM 720 C CA . GLU A 1 90 ? 2.575 -0.445 7.805 1.00 95.75 90 GLU A CA 1
ATOM 721 C C . GLU A 1 90 ? 1.924 0.335 8.952 1.00 95.75 90 GLU A C 1
ATOM 723 O O . GLU A 1 90 ? 1.555 -0.254 9.964 1.00 95.75 90 GLU A O 1
ATOM 728 N N . LYS A 1 91 ? 1.702 1.645 8.788 1.00 93.94 91 LYS A N 1
ATOM 729 C CA . LYS A 1 91 ? 1.006 2.461 9.795 1.00 93.94 91 LYS A CA 1
ATOM 730 C C . LYS A 1 91 ? -0.441 2.025 10.006 1.00 93.94 91 LYS A C 1
ATOM 732 O O . LYS A 1 91 ? -0.931 2.090 11.132 1.00 93.94 91 LYS A O 1
ATOM 737 N N . THR A 1 92 ? -1.131 1.607 8.946 1.00 95.94 92 THR A N 1
ATOM 738 C CA . THR A 1 92 ? -2.527 1.173 9.042 1.00 95.94 92 THR A CA 1
ATOM 739 C C . THR A 1 92 ? -2.660 -0.177 9.736 1.00 95.94 92 THR A C 1
ATOM 741 O O . THR A 1 92 ? -3.498 -0.291 10.630 1.00 95.94 92 THR A O 1
ATOM 744 N N . PHE A 1 93 ? -1.859 -1.176 9.350 1.00 95.88 93 PHE A N 1
ATOM 745 C CA . PHE A 1 93 ? -2.039 -2.567 9.789 1.00 95.88 93 PHE A CA 1
ATOM 746 C C . PHE A 1 93 ? -1.047 -3.027 10.861 1.00 95.88 93 PHE A C 1
ATOM 748 O O . PHE A 1 93 ? -1.334 -3.974 11.582 1.00 95.88 93 PHE A O 1
ATOM 755 N N . GLY A 1 94 ? 0.076 -2.338 11.042 1.00 94.50 94 GLY A N 1
ATOM 756 C CA . GLY A 1 94 ? 1.013 -2.535 12.148 1.00 94.50 94 GLY A CA 1
ATOM 757 C C . GLY A 1 94 ? 2.338 -3.202 11.775 1.00 94.50 94 GLY A C 1
ATOM 758 O O . GLY A 1 94 ? 3.341 -2.873 12.402 1.00 94.50 94 GLY A O 1
ATOM 759 N N . SER A 1 95 ? 2.376 -4.101 10.788 1.00 95.50 95 SER A N 1
ATOM 760 C CA . SER A 1 95 ? 3.630 -4.614 10.217 1.00 95.50 95 SER A CA 1
ATOM 761 C C . SER A 1 95 ? 3.521 -4.796 8.708 1.00 95.50 95 SER A C 1
ATOM 763 O O . SER A 1 95 ? 2.429 -5.002 8.173 1.00 95.50 95 SER A O 1
ATOM 765 N N . PHE A 1 96 ? 4.658 -4.695 8.021 1.00 97.06 96 PHE A N 1
ATOM 766 C CA . PHE A 1 96 ? 4.717 -4.782 6.571 1.00 97.06 96 PHE A CA 1
ATOM 767 C C . PHE A 1 96 ? 5.975 -5.501 6.087 1.00 97.06 96 PHE A C 1
ATOM 769 O O . PHE A 1 96 ? 7.086 -5.156 6.484 1.00 97.06 96 PHE A O 1
ATOM 776 N N . GLU A 1 97 ? 5.798 -6.437 5.160 1.00 96.94 97 GLU A N 1
ATOM 777 C CA . GLU A 1 97 ? 6.886 -7.052 4.402 1.00 96.94 97 GLU A CA 1
ATOM 778 C C . GLU A 1 97 ? 6.591 -7.007 2.903 1.00 96.94 97 GLU A C 1
ATOM 780 O O . GLU A 1 97 ? 5.437 -6.972 2.469 1.00 96.94 97 GLU A O 1
ATOM 785 N N . SER A 1 98 ? 7.639 -7.030 2.081 1.00 95.62 98 SER A N 1
ATOM 786 C CA . SER A 1 98 ? 7.466 -7.139 0.636 1.00 95.62 98 SER A CA 1
ATOM 787 C C . SER A 1 98 ? 8.416 -8.137 0.004 1.00 95.62 98 SER A C 1
ATOM 789 O O . SER A 1 98 ? 9.609 -8.127 0.297 1.00 95.62 98 SER A O 1
ATOM 791 N N . LEU A 1 99 ? 7.885 -8.921 -0.930 1.00 95.75 99 LEU A N 1
ATOM 792 C CA . LEU A 1 99 ? 8.634 -9.789 -1.822 1.00 95.75 99 LEU A CA 1
ATOM 793 C C . LEU A 1 99 ? 8.668 -9.163 -3.215 1.00 95.75 99 LEU A C 1
ATOM 795 O O . LEU A 1 99 ? 7.632 -8.797 -3.770 1.00 95.75 99 LEU A O 1
ATOM 799 N N . VAL A 1 100 ? 9.862 -9.069 -3.786 1.00 95.06 100 VAL A N 1
ATOM 800 C CA . VAL A 1 100 ? 10.065 -8.638 -5.168 1.00 95.06 100 VAL A CA 1
ATOM 801 C C . VAL A 1 100 ? 10.338 -9.887 -6.000 1.00 95.06 100 VAL A C 1
ATOM 803 O O . VAL A 1 100 ? 11.329 -10.579 -5.775 1.00 95.06 100 VAL A O 1
ATOM 806 N N . VAL A 1 101 ? 9.423 -10.203 -6.914 1.00 94.00 101 VAL A N 1
ATOM 807 C CA . VAL A 1 101 ? 9.507 -11.342 -7.832 1.00 94.00 101 VAL A CA 1
ATOM 808 C C . VAL A 1 101 ? 9.847 -10.796 -9.207 1.00 94.00 101 VAL A C 1
ATOM 810 O O . VAL A 1 101 ? 8.980 -10.330 -9.947 1.00 94.00 101 VAL A O 1
ATOM 813 N N . ASN A 1 102 ? 11.133 -10.824 -9.514 1.00 87.25 102 ASN A N 1
ATOM 814 C CA . ASN A 1 102 ? 11.671 -10.292 -10.748 1.00 87.25 102 ASN A CA 1
ATOM 815 C C . ASN A 1 102 ? 12.143 -11.423 -11.654 1.00 87.25 102 ASN A C 1
ATOM 817 O O . ASN A 1 102 ? 12.696 -12.411 -11.168 1.00 87.25 102 ASN A O 1
ATOM 821 N N . ASP A 1 103 ? 11.953 -11.246 -12.959 1.00 70.19 103 ASP A N 1
ATOM 822 C CA . ASP A 1 103 ? 12.550 -12.125 -13.960 1.00 70.19 103 ASP A CA 1
ATOM 823 C C . ASP A 1 103 ? 14.064 -11.847 -13.991 1.00 70.19 103 ASP A C 1
ATOM 825 O O . ASP A 1 103 ? 14.503 -10.763 -14.384 1.00 70.19 103 ASP A O 1
ATOM 829 N N . THR A 1 104 ? 14.854 -12.798 -13.486 1.00 59.81 104 THR A N 1
ATOM 830 C CA . THR A 1 104 ? 16.330 -12.803 -13.527 1.00 59.81 104 THR A CA 1
ATOM 831 C C . THR A 1 104 ? 16.868 -13.519 -14.747 1.00 59.81 104 THR A C 1
ATOM 833 O O . THR A 1 104 ? 16.348 -14.622 -15.033 1.00 59.81 104 THR A O 1
#

Sequence (104 aa):
MTSNLTPILEKASNADTIILGSQIYLHSVTGAMRSFLEKLIFQYLVYDTNHTSLFQRKIPAGFIYTMNVTNEQFKTGYEDDLKSLKTYIEKTFGSFESLVVNDT

pLDDT: mean 92.83, std 8.44, range [43.94, 98.06]

InterPro domains:
  IPR005025 NADPH-dependent FMN reductase-like domain [PF03358] (5-59)
  IPR029039 Flavoprotein-like superfamily [G3DSA:3.40.50.360] (2-103)
  IPR029039 Flavoprotein-like superfamily [SSF52218] (6-93)

Radius of gyration: 14.4 Å; chains: 1; bounding box: 45×28×32 Å